Protein AF-A0A951G0S4-F1 (afdb_monomer_lite)

pLDDT: mean 90.33, std 12.39, range [32.06, 98.12]

Structure (mmCIF, N/CA/C/O backbone):
data_AF-A0A951G0S4-F1
#
_entry.id   AF-A0A951G0S4-F1
#
loop_
_atom_site.group_PDB
_atom_site.id
_atom_site.type_symbol
_atom_site.label_atom_id
_atom_site.label_alt_id
_atom_site.label_comp_id
_atom_site.label_asym_id
_atom_site.label_entity_id
_atom_site.label_seq_id
_atom_site.pdbx_PDB_ins_code
_atom_site.Cartn_x
_atom_site.Cartn_y
_atom_site.Cartn_z
_atom_site.occupancy
_atom_site.B_iso_or_equiv
_atom_site.auth_seq_id
_atom_site.auth_comp_id
_atom_site.auth_asym_id
_atom_site.auth_atom_id
_atom_site.pdbx_PDB_model_num
ATOM 1 N N . MET A 1 1 ? 29.230 -5.288 3.137 1.00 32.06 1 MET A N 1
ATOM 2 C CA . MET A 1 1 ? 28.548 -6.585 2.919 1.00 32.06 1 MET A CA 1
ATOM 3 C C . MET A 1 1 ? 27.086 -6.443 3.334 1.00 32.06 1 MET A C 1
ATOM 5 O O . MET A 1 1 ? 26.842 -6.342 4.533 1.00 32.06 1 MET A O 1
ATOM 9 N N . PRO A 1 2 ? 26.104 -6.326 2.422 1.00 39.28 2 PRO A N 1
ATOM 10 C CA . PRO A 1 2 ? 24.714 -6.281 2.854 1.00 39.28 2 PRO A CA 1
ATOM 11 C C . PRO A 1 2 ? 24.339 -7.673 3.371 1.00 39.28 2 PRO A C 1
ATOM 13 O O . PRO A 1 2 ? 24.407 -8.648 2.629 1.00 39.28 2 PRO A O 1
ATOM 16 N N . ARG A 1 3 ? 23.976 -7.771 4.657 1.00 42.97 3 ARG A N 1
ATOM 17 C CA . ARG A 1 3 ? 23.358 -8.972 5.234 1.00 42.97 3 ARG A CA 1
ATOM 18 C C . ARG A 1 3 ? 22.145 -9.306 4.364 1.00 42.97 3 ARG A C 1
ATOM 20 O O . ARG A 1 3 ? 21.150 -8.583 4.404 1.00 42.97 3 ARG A O 1
ATOM 27 N N . ALA A 1 4 ? 22.255 -10.353 3.550 1.00 45.72 4 ALA A N 1
ATOM 28 C CA . ALA A 1 4 ? 21.124 -10.948 2.864 1.00 45.72 4 ALA A CA 1
ATOM 29 C C . ALA A 1 4 ? 20.123 -11.352 3.950 1.00 45.72 4 ALA A C 1
ATOM 31 O O . ALA A 1 4 ? 20.347 -12.302 4.698 1.00 45.72 4 ALA A O 1
ATOM 32 N N . LEU A 1 5 ? 19.065 -10.561 4.124 1.00 53.22 5 LEU A N 1
ATOM 33 C CA . LEU A 1 5 ? 17.960 -10.962 4.980 1.00 53.22 5 LEU A CA 1
ATOM 34 C C . LEU A 1 5 ? 17.351 -12.202 4.330 1.00 53.22 5 LEU A C 1
ATOM 36 O O . LEU A 1 5 ? 17.038 -12.186 3.139 1.00 53.22 5 LEU A O 1
ATOM 40 N N . SER A 1 6 ? 17.232 -13.283 5.096 1.00 62.91 6 SER A N 1
ATOM 41 C CA . SER A 1 6 ? 16.687 -14.532 4.585 1.00 62.91 6 SER A CA 1
ATOM 42 C C . SER A 1 6 ? 15.273 -14.288 4.051 1.00 62.91 6 SER A C 1
ATOM 44 O O . SER A 1 6 ? 14.443 -13.636 4.688 1.00 62.91 6 SER A O 1
ATOM 46 N N . THR A 1 7 ? 14.978 -14.824 2.871 1.00 63.72 7 THR A N 1
ATOM 47 C CA . THR A 1 7 ? 13.638 -14.818 2.255 1.00 63.72 7 THR A CA 1
ATOM 48 C C . THR A 1 7 ? 12.550 -15.321 3.214 1.00 63.72 7 THR A C 1
ATOM 50 O O . THR A 1 7 ? 11.403 -14.880 3.148 1.00 63.72 7 THR A O 1
ATOM 53 N N . LEU A 1 8 ? 12.931 -16.186 4.159 1.00 61.97 8 LEU A N 1
ATOM 54 C CA . LEU A 1 8 ? 12.122 -16.665 5.281 1.00 61.97 8 LEU A CA 1
ATOM 55 C C . LEU A 1 8 ? 11.575 -15.527 6.163 1.00 61.97 8 LEU A C 1
ATOM 57 O O . LEU A 1 8 ? 10.391 -15.534 6.490 1.00 61.97 8 LEU A O 1
ATOM 61 N N . SER A 1 9 ? 12.388 -14.517 6.495 1.00 81.88 9 SER A N 1
ATOM 62 C CA . SER A 1 9 ? 11.955 -13.380 7.323 1.00 81.88 9 SER A CA 1
ATOM 63 C C . SER A 1 9 ? 10.901 -12.521 6.618 1.00 81.88 9 SER A C 1
ATOM 65 O O . SER A 1 9 ? 9.919 -12.120 7.239 1.00 81.88 9 SER A O 1
ATOM 67 N N . LEU A 1 10 ? 11.056 -12.288 5.311 1.00 80.62 10 LEU A N 1
ATOM 68 C CA . LEU A 1 10 ? 10.081 -11.523 4.525 1.00 80.62 10 LEU A CA 1
ATOM 69 C C . LEU A 1 10 ? 8.741 -12.256 4.413 1.00 80.62 10 LEU A C 1
ATOM 71 O O . LEU A 1 10 ? 7.690 -11.634 4.545 1.00 80.62 10 LEU A O 1
ATOM 75 N N . ARG A 1 11 ? 8.767 -13.581 4.224 1.00 81.69 11 ARG A N 1
ATOM 76 C CA . ARG A 1 11 ? 7.550 -14.407 4.185 1.00 81.69 11 ARG A CA 1
ATOM 77 C C . ARG A 1 11 ? 6.794 -14.371 5.509 1.00 81.69 11 ARG A C 1
ATOM 79 O O . ARG A 1 11 ? 5.583 -14.182 5.494 1.00 81.69 11 ARG A O 1
ATOM 86 N N . ALA A 1 12 ? 7.501 -14.485 6.634 1.00 86.69 12 ALA A N 1
ATOM 87 C CA . ALA A 1 12 ? 6.892 -14.381 7.958 1.00 86.69 12 ALA A CA 1
ATOM 88 C C . ALA A 1 12 ? 6.258 -12.998 8.189 1.00 86.69 12 ALA A C 1
ATOM 90 O O . ALA A 1 12 ? 5.124 -12.911 8.652 1.00 86.69 12 ALA A O 1
ATOM 91 N N . GLN A 1 13 ? 6.950 -11.916 7.805 1.00 86.12 13 GLN A N 1
ATOM 92 C CA . GLN A 1 13 ? 6.417 -10.551 7.903 1.00 86.12 13 GLN A CA 1
ATOM 93 C C . GLN A 1 13 ? 5.167 -10.351 7.041 1.00 86.12 13 GLN A C 1
ATOM 95 O O . GLN A 1 13 ? 4.19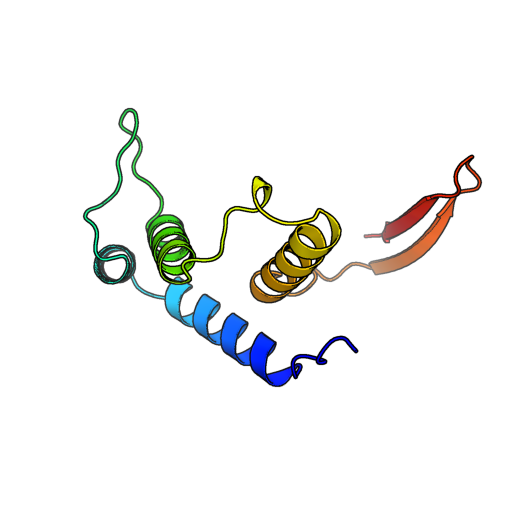7 -9.756 7.504 1.00 86.12 13 GLN A O 1
ATOM 100 N N . ARG A 1 14 ? 5.171 -10.874 5.812 1.00 85.94 14 ARG A N 1
ATOM 101 C CA . ARG A 1 14 ? 4.008 -10.827 4.922 1.00 85.94 14 ARG A CA 1
ATOM 102 C C . ARG A 1 14 ? 2.831 -11.617 5.488 1.00 85.94 14 ARG A C 1
ATOM 104 O O . ARG A 1 14 ? 1.712 -11.123 5.475 1.00 85.94 14 ARG A O 1
ATOM 111 N N . TRP A 1 15 ? 3.073 -12.824 5.994 1.00 90.00 15 TRP A N 1
ATOM 112 C CA . TRP A 1 15 ? 2.019 -13.640 6.596 1.00 90.00 15 TRP A CA 1
ATOM 113 C C . TRP A 1 15 ? 1.397 -12.950 7.814 1.00 90.00 15 TRP A C 1
ATOM 115 O O . TRP A 1 15 ? 0.178 -12.884 7.915 1.00 90.00 15 TRP A O 1
ATOM 125 N N . ALA A 1 16 ? 2.220 -12.356 8.682 1.00 89.12 16 ALA A N 1
ATOM 126 C CA . ALA A 1 16 ? 1.732 -11.578 9.816 1.00 89.12 16 ALA A CA 1
ATOM 127 C C . ALA A 1 16 ? 0.884 -10.371 9.374 1.00 89.12 16 ALA A C 1
ATOM 129 O O . ALA A 1 16 ? -0.152 -10.113 9.978 1.00 89.12 16 ALA A O 1
ATOM 130 N N . ALA A 1 17 ? 1.285 -9.661 8.312 1.00 87.62 17 ALA A N 1
ATOM 131 C CA . ALA A 1 17 ? 0.498 -8.556 7.763 1.00 87.62 17 ALA A CA 1
ATOM 132 C C . ALA A 1 17 ? -0.881 -9.029 7.270 1.00 87.62 17 ALA A C 1
ATOM 134 O O . ALA A 1 17 ? -1.889 -8.448 7.653 1.00 87.62 17 ALA A O 1
ATOM 135 N N . LEU A 1 18 ? -0.932 -10.127 6.506 1.00 89.56 18 LEU A N 1
ATOM 136 C CA . LEU A 1 18 ? -2.192 -10.712 6.025 1.00 89.56 18 LEU A CA 1
ATOM 137 C C . LEU A 1 18 ? -3.091 -11.195 7.171 1.00 89.56 18 LEU A C 1
ATOM 139 O O . LEU A 1 18 ? -4.302 -11.011 7.128 1.00 89.56 18 LEU A O 1
ATOM 143 N N . ALA A 1 19 ? -2.508 -11.804 8.206 1.00 92.31 19 ALA A N 1
ATOM 144 C CA . ALA A 1 19 ? -3.266 -12.286 9.356 1.00 92.31 19 ALA A CA 1
ATOM 145 C C . ALA A 1 19 ? -3.924 -11.139 10.140 1.00 92.31 19 ALA A C 1
ATOM 147 O O . ALA A 1 19 ? -5.037 -11.295 10.631 1.00 92.31 19 ALA A O 1
ATOM 148 N N . LEU A 1 20 ? -3.247 -9.993 10.253 1.00 92.25 20 LEU A N 1
ATOM 149 C CA . LEU A 1 20 ? -3.776 -8.806 10.928 1.00 92.25 20 LEU A CA 1
ATOM 150 C C . LEU A 1 20 ? -4.849 -8.093 10.095 1.00 92.25 20 LEU A C 1
ATOM 152 O O . LEU A 1 20 ? -5.830 -7.603 10.653 1.00 92.25 20 LEU A O 1
ATOM 156 N N . ASP A 1 21 ? -4.685 -8.082 8.774 1.00 90.00 21 ASP A N 1
ATOM 157 C CA . ASP A 1 21 ? -5.660 -7.534 7.826 1.00 90.00 21 ASP A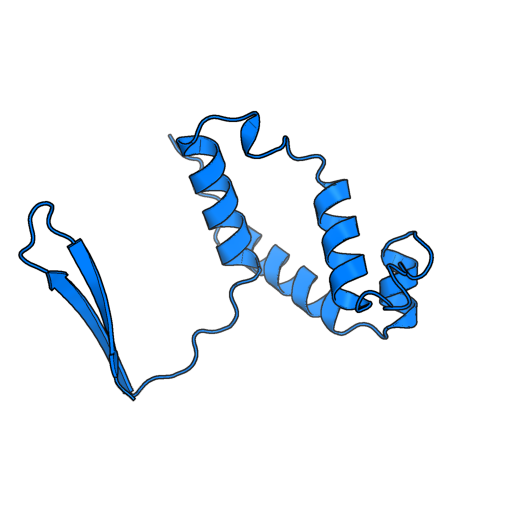 CA 1
ATOM 158 C C . ASP A 1 21 ? -6.977 -8.332 7.820 1.00 90.00 21 ASP A C 1
ATOM 160 O O . ASP A 1 21 ? -8.057 -7.766 7.712 1.00 90.00 21 ASP A O 1
ATOM 164 N N . ALA A 1 22 ? -6.909 -9.645 8.055 1.00 93.56 22 ALA A N 1
ATOM 165 C CA . ALA A 1 22 ? -8.085 -10.516 8.135 1.00 93.56 22 ALA A CA 1
ATOM 166 C C . ALA A 1 22 ? -8.883 -10.402 9.453 1.00 93.56 22 ALA A C 1
ATOM 168 O O . ALA A 1 22 ? -9.897 -11.085 9.623 1.00 93.56 22 ALA A O 1
ATOM 169 N N . LEU A 1 23 ? -8.429 -9.598 10.420 1.00 95.75 23 LEU A N 1
ATOM 170 C CA . LEU A 1 23 ? -9.134 -9.423 11.690 1.00 95.75 23 LEU A CA 1
ATOM 171 C C . LEU A 1 23 ? -10.386 -8.545 11.530 1.00 95.75 23 LEU A C 1
ATOM 173 O O . LEU A 1 23 ? -10.382 -7.608 10.737 1.00 95.75 23 LEU A O 1
ATOM 177 N N . PRO A 1 24 ? -11.434 -8.749 12.350 1.00 97.62 24 PRO A N 1
ATOM 178 C CA . PRO A 1 24 ? -12.576 -7.841 12.380 1.00 97.62 24 PRO A CA 1
ATOM 179 C C . PRO A 1 24 ? -12.161 -6.401 12.715 1.00 97.62 24 PRO A C 1
ATOM 181 O O . PRO A 1 24 ? -11.336 -6.186 13.608 1.00 97.62 24 PRO A O 1
ATOM 184 N N . ALA A 1 25 ? -12.804 -5.415 12.085 1.00 96.81 25 ALA A N 1
ATOM 185 C CA . ALA A 1 25 ? -12.530 -3.987 12.280 1.00 96.81 25 ALA A CA 1
ATOM 186 C C . ALA A 1 25 ? -12.386 -3.550 13.761 1.00 96.81 25 ALA A C 1
ATOM 188 O O . ALA A 1 25 ? -11.393 -2.895 14.094 1.00 96.81 25 ALA A O 1
ATOM 189 N N . PRO A 1 26 ? -13.266 -3.957 14.704 1.00 97.00 26 PRO A N 1
ATOM 190 C CA . PRO A 1 26 ? -13.101 -3.593 16.115 1.00 97.00 26 PRO A CA 1
ATOM 191 C C . PRO A 1 26 ? -11.813 -4.146 16.739 1.00 97.00 26 PRO A C 1
ATOM 193 O O . PRO A 1 26 ? -11.195 -3.503 17.589 1.00 97.00 26 PRO A O 1
ATOM 196 N N . ALA A 1 27 ? -11.381 -5.339 16.317 1.00 97.75 27 ALA A N 1
ATOM 197 C CA . ALA A 1 27 ? -10.135 -5.932 16.781 1.00 97.75 27 ALA A CA 1
ATOM 198 C C . ALA A 1 27 ? -8.919 -5.183 16.224 1.00 97.75 27 ALA A C 1
ATOM 200 O O . ALA A 1 27 ? -7.964 -4.978 16.971 1.00 97.75 27 ALA A O 1
ATOM 201 N N . GLN A 1 28 ? -8.964 -4.725 14.970 1.00 98.00 28 GLN A N 1
ATOM 202 C CA . GLN A 1 28 ? -7.890 -3.929 14.370 1.00 98.00 28 GLN A CA 1
ATOM 203 C C . GLN A 1 28 ? -7.710 -2.586 15.086 1.00 98.00 28 GLN A C 1
ATOM 205 O O . GLN A 1 28 ? -6.598 -2.261 15.513 1.00 98.00 28 GLN A O 1
ATOM 210 N N . VAL A 1 29 ? -8.809 -1.860 15.330 1.00 98.00 29 VAL A N 1
ATOM 211 C CA . VAL A 1 29 ? -8.787 -0.615 16.117 1.00 98.00 29 VAL A CA 1
ATOM 212 C C . VAL A 1 29 ? -8.236 -0.882 17.515 1.00 98.00 29 VAL A C 1
ATOM 214 O O . VAL A 1 29 ? -7.306 -0.206 17.953 1.00 98.00 29 VAL A O 1
ATOM 217 N N . ARG A 1 30 ? -8.717 -1.923 18.204 1.00 97.56 30 ARG A N 1
ATOM 218 C CA . ARG A 1 30 ? -8.220 -2.275 19.542 1.00 97.56 30 ARG A CA 1
ATOM 219 C C . ARG A 1 30 ? -6.722 -2.602 19.544 1.00 97.56 30 ARG A C 1
ATOM 221 O O . ARG A 1 30 ? -5.998 -2.130 20.417 1.00 97.56 30 ARG A O 1
ATOM 228 N N . LEU A 1 31 ? -6.236 -3.371 18.569 1.00 97.19 31 LEU A N 1
ATOM 229 C CA . LEU A 1 31 ? -4.818 -3.736 18.446 1.00 97.19 31 LEU A CA 1
ATOM 230 C C . LEU A 1 31 ? -3.921 -2.549 18.073 1.00 97.19 31 LEU A C 1
ATOM 232 O O . LEU A 1 31 ? -2.733 -2.542 18.428 1.00 97.19 31 LEU A O 1
ATOM 236 N N . SER A 1 32 ? -4.481 -1.523 17.421 1.00 96.62 32 SER A N 1
ATOM 237 C CA . SER A 1 32 ? -3.782 -0.255 17.190 1.00 96.62 32 SER A CA 1
ATOM 238 C C . SER A 1 32 ? -3.400 0.429 18.512 1.00 96.62 32 SER A C 1
ATOM 240 O O . SER A 1 32 ? -2.386 1.123 18.585 1.00 96.62 32 SER A O 1
ATOM 242 N N . GLY A 1 33 ? -4.136 0.147 19.596 1.00 96.81 33 GLY A N 1
ATOM 243 C CA . GLY A 1 33 ? -3.924 0.741 20.916 1.00 96.81 33 GLY A CA 1
ATOM 244 C C . GLY A 1 33 ? -4.406 2.190 21.009 1.00 96.81 33 GLY A C 1
ATOM 245 O O . GLY A 1 33 ? -3.967 2.918 21.894 1.00 96.81 33 GLY A O 1
ATOM 246 N N . ARG A 1 34 ? -5.268 2.618 20.079 1.00 94.50 34 ARG A N 1
ATOM 247 C CA . ARG A 1 34 ? -5.845 3.964 19.997 1.00 94.50 34 ARG A CA 1
ATOM 248 C C . ARG A 1 34 ? -7.349 3.879 19.710 1.00 94.50 34 ARG A C 1
ATOM 250 O O . ARG A 1 34 ? -7.780 2.889 19.113 1.00 94.50 34 ARG A O 1
ATOM 257 N N . PRO A 1 35 ? -8.149 4.888 20.105 1.00 96.50 35 PRO A N 1
ATOM 258 C CA . PRO A 1 35 ? -9.524 5.014 19.618 1.00 96.50 35 PRO A CA 1
ATOM 259 C C . PRO A 1 35 ? -9.551 5.185 18.084 1.00 96.50 35 PRO A C 1
ATOM 261 O O . PRO A 1 35 ? -8.503 5.473 17.497 1.00 96.50 35 PRO A O 1
ATOM 264 N N . PRO A 1 36 ? -10.710 5.008 17.419 1.00 97.31 36 PRO A N 1
ATOM 265 C CA . PRO A 1 36 ? -10.858 5.316 15.997 1.00 97.31 36 PRO A CA 1
ATOM 266 C C . PRO A 1 36 ? -10.374 6.736 15.685 1.00 97.31 36 PRO A C 1
ATOM 268 O O . PRO A 1 36 ? -10.803 7.693 16.330 1.00 97.31 36 PRO A O 1
ATOM 271 N N . VAL A 1 37 ? -9.459 6.867 14.726 1.00 96.81 37 VAL A N 1
ATOM 272 C CA . VAL A 1 37 ? -8.924 8.170 14.316 1.00 96.81 37 VAL A CA 1
ATOM 273 C C . VAL A 1 37 ? -9.928 8.853 13.395 1.00 96.81 37 VAL A C 1
ATOM 275 O O . VAL A 1 37 ? -10.340 8.266 12.396 1.00 96.81 37 VAL A O 1
ATOM 278 N N . GLN A 1 38 ? -10.284 10.095 13.724 1.00 97.25 38 GLN A N 1
ATOM 279 C CA . GLN A 1 38 ? -11.151 10.937 12.908 1.00 97.25 38 GLN A CA 1
ATOM 280 C C . GLN A 1 38 ? -10.463 12.257 12.568 1.00 97.25 38 GLN A C 1
ATOM 282 O O . GLN A 1 38 ? -9.891 12.898 13.451 1.00 97.25 38 GLN A O 1
ATOM 287 N N . VAL A 1 39 ? -10.520 12.651 11.298 1.00 94.19 39 VAL A N 1
ATOM 288 C CA . VAL A 1 39 ? -9.985 13.921 10.786 1.00 94.19 39 VAL A CA 1
ATOM 289 C C . VAL A 1 39 ? -11.022 14.497 9.832 1.00 94.19 39 VAL A C 1
ATOM 291 O O . VAL A 1 39 ? -11.481 13.792 8.942 1.00 94.19 39 VAL A O 1
ATOM 294 N N . ASP A 1 40 ? -11.430 15.747 10.052 1.00 95.50 40 ASP A N 1
ATOM 295 C CA . ASP A 1 40 ? -12.415 16.452 9.216 1.00 95.50 40 ASP A CA 1
ATOM 296 C C . ASP A 1 40 ? -13.748 15.699 9.020 1.00 95.50 40 ASP A C 1
ATOM 298 O O . ASP A 1 40 ? -14.396 15.794 7.984 1.00 95.50 40 ASP A O 1
ATOM 302 N N . GLY A 1 41 ? -14.170 14.936 10.035 1.00 94.81 41 GLY A N 1
ATOM 303 C CA . GLY A 1 41 ? -15.390 14.119 9.997 1.00 94.81 41 GLY A CA 1
ATOM 304 C C . GLY A 1 41 ? -15.221 12.743 9.341 1.00 94.81 41 GLY A C 1
ATOM 305 O O . GLY A 1 41 ? -16.102 11.897 9.482 1.00 94.81 41 GLY A O 1
ATOM 306 N N . GLU A 1 42 ? -14.079 12.472 8.709 1.00 96.75 42 GLU A N 1
ATOM 307 C CA . GLU A 1 42 ? -13.758 11.177 8.112 1.00 96.75 42 GLU A CA 1
ATOM 308 C C . GLU A 1 42 ? -13.101 10.248 9.135 1.00 96.75 42 GLU A C 1
ATOM 310 O O . GLU A 1 42 ? -12.239 10.663 9.913 1.00 96.75 42 GLU A O 1
ATOM 315 N N . THR A 1 43 ? -13.491 8.970 9.133 1.00 96.62 43 THR A N 1
ATOM 316 C CA . THR A 1 43 ? -12.892 7.948 10.007 1.00 96.62 43 THR A CA 1
ATOM 317 C C . THR A 1 43 ? -11.854 7.144 9.239 1.00 96.62 43 THR A C 1
ATOM 319 O O . THR A 1 43 ? -12.133 6.602 8.172 1.00 96.62 43 THR A O 1
ATOM 322 N N . LEU A 1 44 ? -10.655 7.024 9.806 1.00 97.12 44 LEU A N 1
ATOM 323 C CA . LEU A 1 44 ? -9.587 6.228 9.219 1.00 97.12 44 LEU A CA 1
ATOM 324 C C . LEU A 1 44 ? -9.983 4.746 9.155 1.00 97.12 44 LEU A C 1
ATOM 326 O O . LEU A 1 44 ? -10.447 4.175 10.144 1.00 97.12 44 LEU A O 1
ATOM 330 N N . ALA A 1 45 ? -9.739 4.112 8.006 1.00 96.88 45 ALA A N 1
ATOM 331 C CA . ALA A 1 45 ? -9.972 2.685 7.819 1.00 96.88 45 ALA A CA 1
ATOM 332 C C . ALA A 1 45 ? -9.233 1.858 8.906 1.00 96.88 45 ALA A C 1
ATOM 334 O O . ALA A 1 45 ? -8.030 2.079 9.117 1.00 96.88 45 ALA A O 1
ATOM 335 N N . PRO A 1 46 ? -9.910 0.936 9.618 1.00 97.06 46 PRO A N 1
ATOM 336 C CA . PRO A 1 46 ? -9.335 0.166 10.727 1.00 97.06 46 PRO A CA 1
ATOM 337 C C . PRO A 1 46 ? -8.002 -0.530 10.411 1.00 97.06 46 PRO A C 1
ATO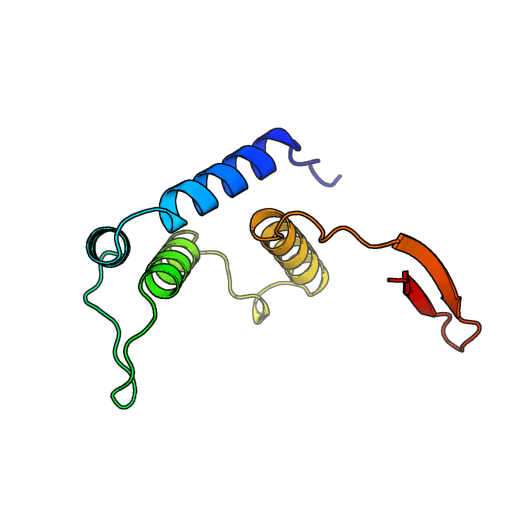M 339 O O . PRO A 1 46 ? -7.071 -0.502 11.224 1.00 97.06 46 PRO A O 1
ATOM 342 N N . GLU A 1 47 ? -7.875 -1.093 9.212 1.00 94.94 47 GLU A N 1
ATOM 343 C CA . GLU A 1 47 ? -6.680 -1.762 8.706 1.00 94.94 47 GLU A CA 1
ATOM 344 C C . GLU A 1 47 ? -5.511 -0.784 8.496 1.00 94.94 47 GLU A C 1
ATOM 346 O O . GLU A 1 47 ? -4.354 -1.086 8.824 1.00 94.94 47 GLU A O 1
ATOM 351 N N . VAL A 1 48 ? -5.805 0.439 8.041 1.00 95.19 48 VAL A N 1
ATOM 352 C CA . VAL A 1 48 ? -4.813 1.510 7.875 1.00 95.19 48 VAL A CA 1
ATOM 353 C C . VAL A 1 48 ? -4.371 2.025 9.242 1.00 95.19 48 VAL A C 1
ATOM 355 O O . VAL A 1 48 ? -3.170 2.173 9.479 1.00 95.19 48 VAL A O 1
ATOM 358 N N . GLN A 1 49 ? -5.308 2.224 10.175 1.00 97.19 49 GLN A N 1
ATOM 359 C CA . GLN A 1 49 ? -5.002 2.632 11.548 1.00 97.19 49 GLN A CA 1
ATOM 360 C C . GLN A 1 49 ? -4.074 1.628 12.245 1.00 97.19 49 GLN A C 1
ATOM 362 O O . GLN A 1 49 ? -3.070 2.021 12.849 1.00 97.19 49 GLN A O 1
ATOM 367 N N . LEU A 1 50 ? -4.372 0.329 12.148 1.00 95.94 50 LEU A N 1
ATOM 368 C CA . LEU A 1 50 ? -3.515 -0.717 12.700 1.00 95.94 50 LEU A CA 1
ATOM 369 C C . LEU A 1 50 ? -2.128 -0.713 12.041 1.00 95.94 50 LEU A C 1
ATOM 371 O O . LEU A 1 50 ? -1.115 -0.765 12.743 1.00 95.94 50 LEU A O 1
ATOM 375 N N . THR A 1 51 ? -2.073 -0.605 10.711 1.00 93.25 51 THR A N 1
ATOM 376 C CA . THR A 1 51 ? -0.813 -0.566 9.954 1.00 93.25 51 THR A CA 1
ATOM 377 C C . THR A 1 51 ? 0.066 0.606 10.389 1.00 93.25 51 THR A C 1
ATOM 379 O O . THR A 1 51 ? 1.253 0.413 10.664 1.00 93.25 51 THR A O 1
ATOM 382 N N . LEU A 1 52 ? -0.499 1.808 10.522 1.00 94.06 52 LEU A N 1
ATOM 383 C CA . LEU A 1 52 ? 0.227 2.988 10.995 1.00 94.06 52 LEU A CA 1
ATOM 384 C C . LEU A 1 52 ? 0.741 2.795 12.426 1.00 94.06 52 LEU A C 1
ATOM 386 O O . LEU A 1 52 ? 1.931 2.988 12.676 1.00 94.06 52 LEU A O 1
ATOM 390 N N . ALA A 1 53 ? -0.101 2.303 13.341 1.00 95.00 53 ALA A N 1
ATOM 391 C CA . ALA A 1 53 ? 0.314 2.014 14.715 1.00 95.00 53 ALA A CA 1
ATOM 392 C C . ALA A 1 53 ? 1.469 0.995 14.779 1.00 95.00 53 ALA A C 1
ATOM 394 O O . ALA A 1 53 ? 2.389 1.125 15.591 1.00 95.00 53 ALA A O 1
ATOM 395 N N . MET A 1 54 ? 1.466 -0.018 13.909 1.00 91.75 54 MET A N 1
ATOM 396 C CA . MET A 1 54 ? 2.570 -0.972 13.801 1.00 91.75 54 MET A CA 1
ATOM 397 C C . MET A 1 54 ? 3.849 -0.345 13.249 1.00 91.75 54 MET A C 1
ATOM 399 O O . MET A 1 54 ? 4.932 -0.689 13.723 1.00 91.75 54 MET A O 1
ATOM 403 N N . LEU A 1 55 ? 3.749 0.535 12.248 1.00 90.25 55 LEU A N 1
ATOM 404 C CA . LEU A 1 55 ? 4.902 1.244 11.692 1.00 90.25 55 LEU A CA 1
ATOM 405 C C . LEU A 1 55 ? 5.538 2.161 12.742 1.00 90.25 55 LEU A C 1
ATOM 407 O O . LEU A 1 55 ? 6.752 2.112 12.928 1.00 90.25 55 LEU A O 1
ATOM 411 N N . GLU A 1 56 ? 4.731 2.905 13.496 1.00 92.00 56 GLU A N 1
ATOM 412 C CA . GLU A 1 56 ? 5.204 3.764 14.586 1.00 92.00 56 GLU A CA 1
ATOM 413 C C . GLU A 1 56 ? 5.924 2.970 15.689 1.00 92.00 56 GLU A C 1
ATOM 415 O O . GLU A 1 56 ? 6.988 3.373 16.167 1.00 92.00 56 GLU A O 1
ATOM 420 N N . ARG A 1 57 ? 5.406 1.787 16.059 1.00 91.88 57 ARG A N 1
ATOM 421 C CA . ARG A 1 57 ? 6.038 0.904 17.060 1.00 91.88 57 ARG A CA 1
ATOM 422 C C . ARG A 1 57 ? 7.436 0.429 16.662 1.00 91.88 57 ARG A C 1
ATOM 424 O O . ARG A 1 57 ? 8.214 0.079 17.547 1.00 91.88 57 ARG A O 1
ATOM 431 N N . ARG A 1 58 ? 7.785 0.430 15.370 1.00 88.38 58 ARG A N 1
ATOM 432 C CA . ARG A 1 58 ? 9.140 0.068 14.912 1.00 88.38 58 ARG A CA 1
ATOM 433 C C . ARG A 1 58 ? 10.182 1.129 15.253 1.00 88.38 58 ARG A C 1
ATOM 435 O O . ARG A 1 58 ? 11.365 0.802 15.225 1.00 88.38 58 ARG A O 1
ATOM 442 N N . ARG A 1 59 ? 9.759 2.364 15.568 1.00 88.94 59 ARG A N 1
ATOM 443 C CA . ARG A 1 59 ? 10.637 3.500 15.899 1.00 88.94 59 ARG A CA 1
ATOM 444 C C . ARG A 1 59 ? 11.789 3.659 14.896 1.00 88.94 59 ARG A C 1
ATOM 446 O O . ARG A 1 59 ? 12.925 3.938 15.275 1.00 88.94 59 ARG A O 1
ATOM 453 N N . GLU 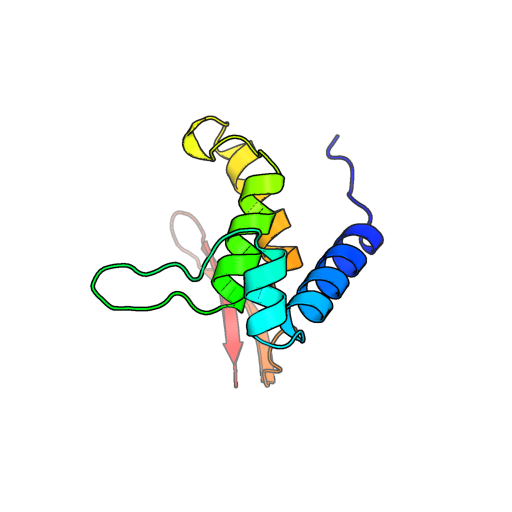A 1 60 ? 11.509 3.419 13.613 1.00 89.31 60 GLU A N 1
ATOM 454 C CA . GLU A 1 60 ? 12.502 3.630 12.561 1.00 89.31 60 GLU A CA 1
ATOM 455 C C . GLU A 1 60 ? 12.752 5.138 12.404 1.00 89.31 60 GLU A C 1
ATOM 457 O O . GLU A 1 60 ? 11.794 5.911 12.466 1.00 89.31 60 GLU A O 1
ATOM 462 N N . PRO A 1 61 ? 14.009 5.581 12.204 1.00 91.25 61 PRO A N 1
ATOM 463 C CA . PRO A 1 61 ? 14.272 6.998 12.021 1.00 91.25 61 PRO A CA 1
ATOM 464 C C . PRO A 1 61 ? 13.595 7.506 10.742 1.00 91.25 61 PRO A C 1
ATOM 466 O O . PRO A 1 61 ? 13.560 6.746 9.758 1.00 91.25 61 PRO A O 1
ATOM 469 N N . PRO A 1 62 ? 13.099 8.757 10.738 1.00 91.19 62 PRO A N 1
ATOM 470 C CA . PRO A 1 62 ? 12.443 9.330 9.573 1.00 91.19 62 PRO A CA 1
ATOM 471 C C . PRO A 1 62 ? 13.338 9.269 8.324 1.00 91.19 62 PRO A C 1
ATOM 473 O O . PRO A 1 62 ? 14.568 9.341 8.424 1.00 91.19 62 PRO A O 1
ATOM 476 N N . PRO A 1 63 ? 12.762 9.080 7.126 1.00 91.12 63 PRO A N 1
ATOM 477 C CA . PRO A 1 63 ? 13.543 8.909 5.902 1.00 91.12 63 PRO A CA 1
ATOM 478 C C . PRO A 1 63 ? 14.436 10.116 5.577 1.00 91.12 63 PRO A C 1
ATOM 480 O O . PRO A 1 63 ? 15.510 9.930 5.009 1.00 91.12 63 PRO A O 1
ATOM 483 N N . GLU A 1 64 ? 14.027 11.323 5.961 1.00 93.81 64 GLU A N 1
ATOM 484 C CA . GLU A 1 64 ? 14.774 12.571 5.804 1.00 93.81 64 GLU A CA 1
ATOM 485 C C . GLU A 1 64 ? 15.982 12.691 6.747 1.00 93.81 64 GLU A C 1
ATOM 487 O O . GLU A 1 64 ? 16.872 13.499 6.495 1.00 93.81 64 GLU A O 1
ATOM 492 N N . THR A 1 65 ? 16.063 11.867 7.799 1.00 96.81 65 THR A N 1
ATOM 493 C CA . THR A 1 65 ? 17.185 11.882 8.755 1.00 96.81 65 THR A CA 1
ATOM 494 C C . THR A 1 65 ? 18.258 10.839 8.437 1.00 96.81 65 THR A C 1
ATOM 496 O O . THR A 1 65 ? 19.180 10.638 9.227 1.00 96.81 65 THR A O 1
ATOM 499 N N . VAL A 1 66 ? 18.134 10.106 7.328 1.00 96.38 66 VAL A N 1
ATOM 500 C CA . VAL A 1 66 ? 19.101 9.084 6.900 1.00 96.38 66 VAL A CA 1
ATOM 501 C C . VAL A 1 66 ? 19.603 9.367 5.486 1.00 96.38 66 VAL A C 1
ATOM 503 O O . VAL A 1 66 ? 19.014 10.141 4.739 1.00 96.38 66 VAL A O 1
ATOM 506 N N . SER A 1 67 ? 20.699 8.721 5.080 1.00 97.56 67 SER A N 1
ATOM 507 C CA . SER A 1 67 ? 21.217 8.903 3.721 1.00 97.56 67 SER A CA 1
ATOM 508 C C . SER A 1 67 ? 20.213 8.415 2.658 1.00 97.56 67 SER A C 1
ATOM 510 O O . SER A 1 67 ? 19.498 7.432 2.885 1.00 97.56 67 SER A O 1
ATOM 512 N N . PRO A 1 68 ? 20.197 8.996 1.443 1.00 97.12 68 PRO A N 1
ATOM 513 C CA . PRO A 1 68 ? 19.308 8.536 0.373 1.00 97.12 68 PRO A CA 1
ATOM 514 C C . PRO A 1 68 ? 19.478 7.048 0.027 1.00 97.12 68 PRO A C 1
ATOM 516 O O . PRO A 1 68 ? 18.513 6.357 -0.302 1.00 97.12 68 PRO A O 1
ATOM 519 N N . ALA A 1 69 ? 20.702 6.518 0.119 1.00 96.50 69 ALA A N 1
ATOM 520 C CA . ALA A 1 69 ? 20.973 5.098 -0.106 1.00 96.50 69 ALA A CA 1
ATOM 521 C C . ALA A 1 69 ? 20.313 4.205 0.961 1.00 96.50 69 ALA A C 1
ATOM 523 O O . ALA A 1 69 ? 19.737 3.161 0.633 1.00 96.50 69 ALA A O 1
ATOM 524 N N . GLU A 1 70 ? 20.358 4.634 2.225 1.00 95.06 70 GLU A N 1
ATOM 525 C CA . GLU A 1 70 ? 19.686 3.981 3.347 1.00 95.06 70 GLU A CA 1
ATOM 526 C C . GLU A 1 70 ? 18.166 4.010 3.175 1.00 95.06 70 GLU A C 1
ATOM 528 O O . GLU A 1 70 ? 17.524 2.955 3.191 1.00 95.06 70 GLU A O 1
ATOM 533 N N . ALA A 1 71 ? 17.602 5.198 2.934 1.00 95.25 71 ALA A N 1
ATOM 534 C CA . ALA A 1 71 ? 16.170 5.394 2.730 1.00 95.25 71 ALA A CA 1
ATOM 535 C C . ALA A 1 71 ? 15.638 4.503 1.595 1.00 95.25 71 ALA A C 1
ATOM 537 O O . ALA A 1 71 ? 14.664 3.769 1.779 1.00 95.25 71 ALA A O 1
ATOM 538 N N . ARG A 1 72 ? 16.330 4.466 0.444 1.00 95.38 72 ARG A N 1
ATOM 539 C CA . ARG A 1 72 ? 15.977 3.592 -0.690 1.00 95.38 72 ARG A CA 1
ATOM 540 C C . ARG A 1 72 ? 15.998 2.113 -0.311 1.00 95.38 72 ARG A C 1
ATOM 542 O O . ARG A 1 72 ? 15.104 1.366 -0.710 1.00 95.38 72 ARG A O 1
ATOM 549 N N . ARG A 1 73 ? 16.997 1.663 0.456 1.00 93.31 73 ARG A N 1
ATOM 550 C CA . ARG A 1 73 ? 17.082 0.261 0.894 1.00 93.31 73 ARG A CA 1
ATOM 551 C C . ARG A 1 73 ? 15.929 -0.106 1.828 1.00 93.31 73 ARG A C 1
ATOM 553 O O . ARG A 1 73 ? 15.312 -1.153 1.635 1.00 93.31 73 ARG A O 1
ATOM 560 N N . ARG A 1 74 ? 15.611 0.759 2.794 1.00 91.19 74 ARG A N 1
ATOM 561 C CA . ARG A 1 74 ? 14.478 0.569 3.714 1.00 91.19 74 ARG A CA 1
ATOM 562 C C . ARG A 1 74 ? 13.148 0.554 2.973 1.00 91.19 74 ARG A C 1
ATOM 564 O O . ARG A 1 74 ? 12.356 -0.365 3.170 1.00 91.19 74 ARG A O 1
ATOM 571 N N . ARG A 1 75 ? 12.944 1.491 2.041 1.00 91.88 75 ARG A N 1
ATOM 572 C CA . ARG A 1 75 ? 11.736 1.559 1.208 1.00 91.88 75 ARG A CA 1
ATOM 573 C C . ARG A 1 75 ? 11.543 0.297 0.374 1.00 91.88 75 ARG A C 1
ATOM 575 O O . ARG A 1 75 ? 10.436 -0.235 0.348 1.00 91.88 75 ARG A O 1
ATOM 582 N N . ARG A 1 76 ? 12.605 -0.226 -0.254 1.00 92.81 76 ARG A N 1
ATOM 583 C CA . ARG A 1 76 ? 12.547 -1.500 -0.996 1.00 92.81 76 ARG A CA 1
ATOM 584 C C . ARG A 1 76 ? 12.161 -2.672 -0.098 1.00 92.81 76 ARG A C 1
ATOM 586 O O . ARG A 1 76 ? 11.305 -3.463 -0.480 1.00 92.81 76 ARG A O 1
ATOM 593 N N . ARG A 1 77 ? 12.740 -2.760 1.107 1.00 87.31 77 ARG A N 1
ATOM 594 C CA . ARG A 1 77 ? 12.374 -3.793 2.088 1.00 87.31 77 ARG A CA 1
ATOM 595 C C . ARG A 1 77 ? 10.896 -3.701 2.467 1.00 87.31 77 ARG A C 1
ATOM 597 O O . ARG A 1 77 ? 10.212 -4.714 2.435 1.00 87.31 77 ARG A O 1
ATOM 604 N N . LEU A 1 78 ? 10.409 -2.504 2.800 1.00 88.75 78 LEU A N 1
ATOM 605 C CA . LEU A 1 78 ? 9.012 -2.289 3.183 1.00 88.75 78 LEU A CA 1
ATOM 606 C C . LEU A 1 78 ? 8.054 -2.651 2.041 1.00 88.75 78 LEU A C 1
ATOM 608 O O . LEU A 1 78 ? 7.080 -3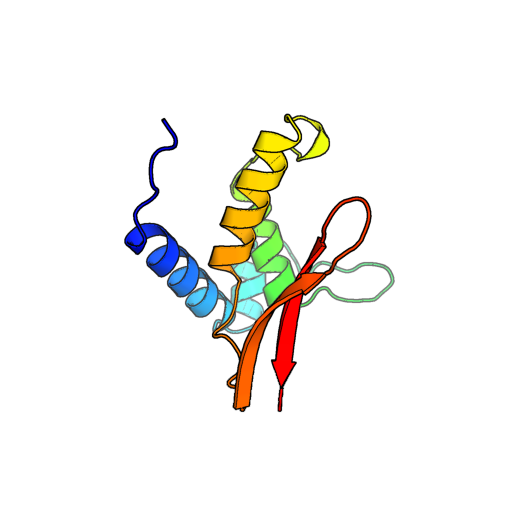.365 2.257 1.00 88.75 78 LEU A O 1
ATOM 612 N N . SER A 1 79 ? 8.387 -2.226 0.819 1.00 90.44 79 SER A N 1
ATOM 613 C CA . SER A 1 79 ? 7.600 -2.523 -0.382 1.00 90.44 79 SER A CA 1
ATOM 614 C C . SER A 1 79 ? 7.508 -4.027 -0.634 1.00 90.44 79 SER A C 1
ATOM 616 O O . SER A 1 79 ? 6.444 -4.512 -0.978 1.00 90.44 79 SER A O 1
ATOM 618 N N . ALA A 1 80 ? 8.579 -4.792 -0.398 1.00 88.12 80 ALA A N 1
ATOM 619 C CA . ALA A 1 80 ? 8.565 -6.246 -0.571 1.00 88.12 80 ALA A CA 1
ATOM 620 C C . ALA A 1 80 ? 7.658 -6.987 0.433 1.00 88.12 80 ALA A C 1
ATOM 622 O O . ALA A 1 80 ? 7.170 -8.070 0.119 1.00 88.12 80 ALA A O 1
ATOM 623 N N . VAL A 1 81 ? 7.436 -6.430 1.630 1.00 84.94 81 VAL A N 1
ATOM 624 C CA . VAL A 1 81 ? 6.553 -7.027 2.651 1.00 84.94 81 VAL A CA 1
ATOM 625 C C . VAL A 1 81 ? 5.084 -6.857 2.278 1.00 84.94 81 VAL A C 1
ATOM 627 O O . VAL A 1 81 ? 4.316 -7.809 2.389 1.00 84.94 81 VAL A O 1
ATOM 630 N N . TYR A 1 82 ? 4.715 -5.657 1.826 1.00 83.50 82 TYR A N 1
ATOM 631 C CA . TYR A 1 82 ? 3.333 -5.307 1.488 1.00 83.50 82 TYR A CA 1
ATOM 632 C C . TYR A 1 82 ? 2.989 -5.513 0.010 1.00 83.50 82 TYR A C 1
ATOM 634 O O . TYR A 1 82 ? 1.830 -5.386 -0.372 1.00 83.50 82 TYR A O 1
ATOM 642 N N . ALA A 1 83 ? 3.969 -5.851 -0.830 1.00 84.56 83 ALA A N 1
ATOM 643 C CA . ALA A 1 83 ? 3.709 -6.246 -2.204 1.00 84.56 83 ALA A CA 1
ATOM 644 C C . ALA A 1 83 ? 2.786 -7.472 -2.216 1.00 84.56 83 ALA A C 1
ATOM 646 O O . ALA A 1 83 ? 3.102 -8.529 -1.654 1.00 84.56 83 ALA A O 1
ATOM 647 N N . GLY A 1 84 ? 1.645 -7.324 -2.887 1.00 82.31 84 GLY A N 1
ATOM 648 C CA . GLY A 1 84 ? 0.720 -8.415 -3.157 1.00 82.31 84 GLY A CA 1
ATOM 649 C C . GLY A 1 84 ? 1.349 -9.519 -4.012 1.00 82.31 84 GLY A C 1
ATOM 650 O O . GLY A 1 84 ? 2.546 -9.541 -4.314 1.00 82.31 84 GLY A O 1
ATOM 651 N N . LYS A 1 85 ? 0.541 -10.507 -4.400 1.00 86.31 85 LYS A N 1
ATOM 652 C CA . LYS A 1 85 ? 0.948 -11.409 -5.484 1.00 86.31 85 LYS A CA 1
ATOM 653 C C . LYS A 1 85 ? 0.930 -10.590 -6.786 1.00 86.31 85 LYS A C 1
ATOM 655 O O . LYS A 1 85 ? -0.049 -9.875 -6.983 1.00 86.31 85 LYS A O 1
ATOM 660 N N . PRO A 1 86 ? 1.958 -10.671 -7.650 1.00 89.50 86 PRO A N 1
ATOM 661 C CA . PRO A 1 86 ? 1.880 -10.061 -8.971 1.00 89.50 86 PRO A CA 1
ATOM 662 C C . PRO A 1 86 ? 0.613 -10.528 -9.687 1.00 89.50 86 PRO A C 1
ATOM 664 O O . PRO A 1 86 ? 0.336 -11.732 -9.728 1.00 89.50 86 PRO A O 1
ATOM 667 N N . THR A 1 87 ? -0.159 -9.579 -10.207 1.00 91.69 87 THR A N 1
ATOM 668 C CA . THR A 1 87 ? -1.314 -9.885 -11.048 1.00 91.69 87 THR A CA 1
ATOM 669 C C . THR A 1 87 ? -0.821 -10.637 -12.287 1.00 91.69 87 THR A C 1
ATOM 671 O O . THR A 1 87 ? 0.151 -10.186 -12.899 1.00 91.69 87 THR A O 1
ATOM 674 N N . PRO A 1 88 ? -1.422 -11.786 -12.647 1.00 93.88 88 PRO A N 1
ATOM 675 C CA . PRO A 1 88 ? -1.090 -12.466 -13.893 1.00 93.88 88 PRO A CA 1
ATOM 676 C C . PRO A 1 88 ? -1.344 -11.546 -15.092 1.00 93.88 88 PRO A C 1
ATOM 678 O O . PRO A 1 88 ? -2.390 -10.907 -15.159 1.00 93.88 88 PRO A O 1
ATOM 681 N N . VAL A 1 89 ? -0.388 -11.496 -16.015 1.00 96.38 89 VAL A N 1
ATOM 682 C CA . VAL A 1 89 ? -0.460 -10.769 -17.292 1.00 96.38 89 VAL A CA 1
ATOM 683 C C . VAL A 1 89 ? 0.081 -11.681 -18.396 1.00 96.38 89 VAL A C 1
ATOM 685 O O . VAL A 1 89 ? 0.882 -12.573 -18.093 1.00 96.38 89 VAL A O 1
ATOM 688 N N . GLY A 1 90 ? -0.334 -11.488 -19.646 1.00 97.50 90 GLY A N 1
ATOM 689 C CA . GLY A 1 90 ? 0.052 -12.336 -20.776 1.00 97.50 90 GLY A CA 1
ATOM 690 C C . GLY A 1 90 ? 1.552 -12.350 -21.066 1.00 97.50 90 GLY A C 1
ATOM 691 O O . GLY A 1 90 ? 2.102 -13.403 -21.392 1.00 97.50 90 GLY A O 1
ATOM 692 N N . ALA A 1 91 ? 2.247 -11.222 -20.886 1.00 97.12 91 ALA A N 1
ATOM 693 C CA . ALA A 1 91 ? 3.707 -11.176 -20.980 1.00 97.12 91 ALA A CA 1
ATOM 694 C C . ALA A 1 91 ? 4.332 -10.050 -20.146 1.00 97.12 91 ALA A C 1
ATOM 696 O O . ALA A 1 91 ? 3.744 -8.987 -19.945 1.00 97.12 91 ALA A O 1
ATOM 697 N N . VAL A 1 92 ? 5.576 -10.271 -19.713 1.00 97.75 92 VAL A N 1
ATOM 698 C CA . VAL A 1 92 ? 6.434 -9.256 -19.083 1.00 97.75 92 VAL A CA 1
ATOM 699 C C . VAL A 1 92 ? 7.763 -9.234 -19.823 1.00 97.75 92 VAL A C 1
ATOM 701 O O . VAL A 1 92 ? 8.430 -10.260 -19.911 1.00 97.75 92 VAL A O 1
ATOM 704 N N . THR A 1 93 ? 8.145 -8.080 -20.363 1.00 97.88 93 THR A N 1
ATOM 705 C CA . THR A 1 93 ? 9.409 -7.899 -21.093 1.00 97.88 93 THR A CA 1
ATOM 706 C C . THR A 1 93 ? 10.183 -6.730 -20.501 1.00 97.88 93 THR A C 1
ATOM 708 O O . THR A 1 93 ? 9.650 -5.625 -20.392 1.00 97.88 93 THR A O 1
ATOM 711 N N . ASP A 1 94 ? 11.433 -6.970 -20.114 1.00 98.12 94 ASP A N 1
ATOM 712 C CA . ASP A 1 94 ? 12.364 -5.908 -19.732 1.00 98.12 94 ASP A CA 1
ATOM 713 C C . ASP A 1 94 ? 12.958 -5.280 -21.001 1.00 98.12 94 ASP A C 1
ATOM 715 O O . ASP A 1 94 ? 13.333 -5.986 -21.936 1.00 98.12 94 ASP A O 1
ATOM 719 N N . LEU A 1 95 ? 13.001 -3.950 -21.042 1.00 97.56 95 LEU A N 1
ATOM 720 C CA . LEU A 1 95 ? 13.449 -3.154 -22.181 1.00 97.56 95 LEU A CA 1
ATOM 721 C C . LEU A 1 95 ? 14.525 -2.166 -21.722 1.00 97.56 95 LEU A C 1
ATOM 723 O O . LEU A 1 95 ? 14.466 -1.642 -20.608 1.00 97.56 95 LEU A O 1
ATOM 727 N N . GLU A 1 96 ? 15.462 -1.847 -22.607 1.00 97.88 96 GLU A N 1
ATOM 728 C CA . GLU A 1 96 ? 16.342 -0.689 -22.460 1.00 97.88 96 GLU A CA 1
ATOM 729 C C . GLU A 1 96 ? 15.978 0.335 -23.532 1.00 97.88 96 GLU A C 1
ATOM 731 O O . GLU A 1 96 ? 16.000 0.037 -24.725 1.00 97.88 96 GLU A O 1
ATOM 736 N N . LEU A 1 97 ? 15.598 1.534 -23.099 1.00 96.88 97 LEU A N 1
ATOM 737 C CA . LEU A 1 97 ? 15.280 2.640 -23.987 1.00 96.88 97 LEU A CA 1
ATOM 738 C C . LEU A 1 97 ? 16.562 3.407 -24.298 1.00 96.88 97 LEU A C 1
ATOM 740 O O . LEU A 1 97 ? 17.290 3.816 -23.385 1.00 96.88 97 LEU A O 1
ATOM 744 N N . ASP A 1 98 ? 16.816 3.605 -25.589 1.00 96.94 98 ASP A N 1
ATOM 745 C CA . ASP A 1 98 ? 17.976 4.343 -26.080 1.00 96.94 98 ASP A CA 1
ATOM 746 C C . ASP A 1 98 ? 17.728 5.853 -25.962 1.00 96.94 98 ASP A C 1
ATOM 748 O O . ASP A 1 98 ? 17.382 6.553 -26.910 1.00 96.94 98 ASP A O 1
ATOM 752 N N . THR A 1 99 ? 17.815 6.327 -24.724 1.00 96.38 99 THR A N 1
ATOM 753 C CA . THR A 1 99 ? 17.747 7.733 -24.324 1.00 96.38 99 THR A CA 1
ATOM 754 C C . THR A 1 99 ? 19.081 8.158 -23.716 1.00 96.38 99 THR A C 1
ATOM 756 O O . THR A 1 99 ? 19.928 7.321 -23.401 1.00 96.38 99 THR A O 1
ATOM 759 N N . GLU A 1 100 ? 19.264 9.456 -23.483 1.00 95.75 100 GLU A N 1
ATOM 760 C CA . GLU A 1 100 ? 20.407 9.979 -22.733 1.00 95.75 100 GLU A CA 1
ATOM 761 C C . GLU A 1 100 ? 19.913 10.625 -21.424 1.00 95.75 100 GLU A C 1
ATOM 763 O O . GLU A 1 100 ? 19.322 11.706 -21.466 1.00 95.75 100 GLU A O 1
ATOM 768 N N . PRO A 1 101 ? 20.079 9.972 -20.251 1.00 93.94 101 PRO A N 1
ATOM 769 C CA . PRO A 1 101 ? 20.697 8.659 -20.009 1.00 93.94 101 PRO A CA 1
ATOM 770 C C . PRO A 1 101 ? 19.810 7.488 -20.457 1.00 93.94 101 PRO A C 1
ATOM 772 O O . PRO A 1 101 ? 18.592 7.639 -20.550 1.00 93.94 101 PRO A O 1
ATOM 775 N N . ARG A 1 102 ? 20.401 6.301 -20.667 1.00 96.44 102 ARG A N 1
ATOM 776 C CA . ARG A 1 102 ? 19.636 5.080 -20.978 1.00 96.44 102 ARG A CA 1
ATOM 777 C C . ARG A 1 102 ? 18.673 4.752 -19.846 1.00 96.44 102 ARG A C 1
ATOM 779 O O . ARG A 1 102 ? 19.058 4.771 -18.674 1.00 96.44 102 ARG A O 1
ATOM 786 N N . LEU A 1 103 ? 17.434 4.429 -20.198 1.00 97.31 103 LEU A N 1
ATOM 787 C CA . LEU A 1 103 ? 16.387 4.130 -19.227 1.00 97.31 103 LEU A CA 1
ATOM 788 C C . LEU A 1 103 ? 15.991 2.658 -19.292 1.00 97.31 103 LEU A C 1
ATOM 790 O O . LEU A 1 103 ? 15.594 2.152 -20.338 1.00 97.31 103 LEU A O 1
ATOM 794 N N . ALA A 1 104 ? 16.042 1.983 -18.146 1.00 97.62 104 ALA A N 1
ATOM 795 C CA . ALA A 1 104 ? 15.430 0.672 -17.996 1.00 97.62 104 ALA A CA 1
ATOM 796 C C . ALA A 1 104 ? 13.904 0.826 -17.920 1.00 97.62 104 ALA A C 1
ATOM 798 O O . ALA A 1 104 ? 13.388 1.613 -17.121 1.00 97.62 104 ALA A O 1
ATOM 799 N N . ALA A 1 105 ? 13.187 0.048 -18.721 1.00 96.94 105 ALA A N 1
ATOM 800 C CA . ALA A 1 105 ? 11.734 -0.009 -18.742 1.00 96.94 105 ALA A CA 1
ATOM 801 C C . ALA A 1 105 ? 11.255 -1.461 -18.626 1.00 96.94 105 ALA A C 1
ATOM 803 O O . ALA A 1 105 ? 11.992 -2.410 -18.886 1.00 96.94 105 ALA A O 1
ATOM 804 N N . ARG A 1 106 ? 9.995 -1.640 -18.230 1.00 97.62 106 ARG A N 1
ATOM 805 C CA . ARG A 1 106 ? 9.333 -2.946 -18.206 1.00 97.62 106 ARG A CA 1
ATOM 806 C C . ARG A 1 106 ? 7.968 -2.824 -18.857 1.00 97.62 106 ARG A C 1
ATOM 808 O O . ARG A 1 106 ? 7.129 -2.062 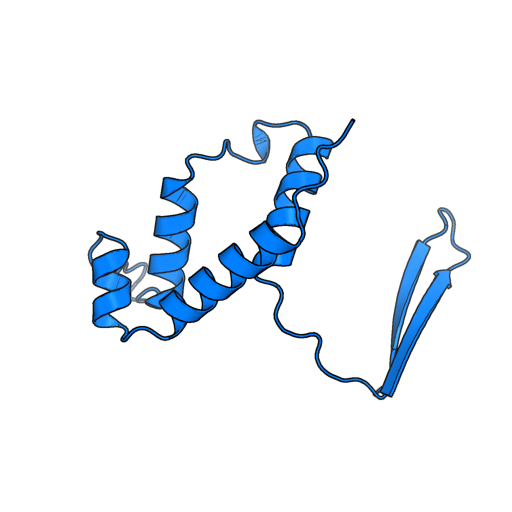-18.381 1.00 97.62 106 ARG A O 1
ATOM 815 N N . HIS A 1 107 ? 7.760 -3.578 -19.927 1.00 97.44 107 HIS A N 1
ATOM 816 C CA . HIS A 1 107 ? 6.492 -3.666 -20.634 1.00 97.44 107 HIS A CA 1
ATOM 817 C C . HIS A 1 107 ? 5.677 -4.845 -20.094 1.00 97.44 107 HIS A C 1
ATOM 819 O O . HIS A 1 107 ? 6.173 -5.970 -20.019 1.00 97.44 107 HIS A O 1
ATOM 825 N N . TYR A 1 108 ? 4.431 -4.570 -19.717 1.00 97.25 108 TYR A N 1
ATOM 826 C CA . TYR A 1 108 ? 3.445 -5.567 -19.312 1.00 97.25 108 TYR A CA 1
ATOM 827 C C . TYR A 1 108 ? 2.361 -5.608 -20.392 1.00 97.25 108 TYR A C 1
ATOM 829 O O . TYR A 1 108 ? 1.699 -4.595 -20.613 1.00 97.25 108 TYR A O 1
ATOM 837 N N . ALA A 1 109 ? 2.201 -6.747 -21.064 1.00 96.50 109 ALA A N 1
ATOM 838 C CA . ALA A 1 109 ? 1.162 -6.949 -22.074 1.00 96.50 109 ALA A CA 1
ATOM 839 C C . ALA A 1 109 ? -0.007 -7.759 -21.480 1.00 96.50 109 ALA A C 1
ATOM 841 O O . ALA A 1 109 ? 0.271 -8.655 -20.674 1.00 96.50 109 ALA A O 1
ATOM 842 N N . PRO A 1 110 ? -1.269 -7.448 -21.852 1.00 93.88 110 PRO A N 1
ATOM 843 C CA . PRO A 1 110 ? -2.460 -8.150 -21.370 1.00 93.88 110 PRO A CA 1
ATOM 844 C C . PRO A 1 110 ? -2.372 -9.669 -21.500 1.00 93.88 110 PRO A C 1
ATOM 846 O O . PRO A 1 110 ? -1.897 -10.152 -22.552 1.00 93.88 110 PRO A O 1
#

Radius of gyration: 18.61 Å; chains: 1; bounding box: 44×33×47 Å

Sequence (110 aa):
MPRALSTLSLRAQRWAALALDALPAPAQVRLSGRPPVQVDGETLAPEVQLTLAMLERRREPPPETVSPAEARRRRRRLSAVYAGKPTPVGAVTDLELDTEPRLAARHYAP

Foldseek 3Di:
DPPPDPPVVLVVLLVVLVVLVPDPLVVLCVQLVHHFDDDPNDTDRSSVSSVVSVVVVVVDPDLVVDDPVVSVVVVVSVCSSPPDPPDDAPDKDWDWDPDVVIDIDIDTHD

Secondary structure (DSSP, 8-state):
------HHHHHHHHHHHHHHHTS-HHHHHHHHTSPPPEETTEEPPHHHHHHHHHHHHTTPPPGGGS-HHHHHHHHHHHHHHH--PPPP-SEEEEEEE--SS-EEEEEEE-